Protein AF-A0A9E4KF82-F1 (afdb_monomer)

Sequence (142 aa):
MESSAFYGGSLGNGLKRLNPDSRLVSIRPGEGAEEVFDALVWLGDASAGDFEAFKSMGKFVIRGASRGEAGEIFEGPGSSGKPDVAPSGEGASTVATQGALGAWLAARTLRHLVDETDTVGSTAQARFDFSHGLIEAHANLS

Solvent-accessible surface area (backbone atoms only — not comparable to full-atom values): 8465 Å² total; per-residue (Å²): 138,85,84,77,76,80,79,87,47,77,63,55,58,49,51,39,70,76,41,71,86,61,86,80,82,86,75,63,90,78,68,56,61,62,80,77,46,75,62,45,83,43,66,75,85,63,60,72,62,52,54,52,50,28,29,74,71,62,26,47,37,36,38,41,42,63,31,14,49,26,29,24,37,29,35,21,56,54,56,85,71,69,61,77,66,71,74,89,29,88,62,72,50,38,71,67,35,51,50,51,49,53,51,51,53,50,54,51,51,48,47,51,74,70,62,73,67,73,56,94,58,35,39,35,41,36,40,38,28,62,88,76,72,45,75,50,76,47,76,48,83,112

Foldseek 3Di:
DDPPD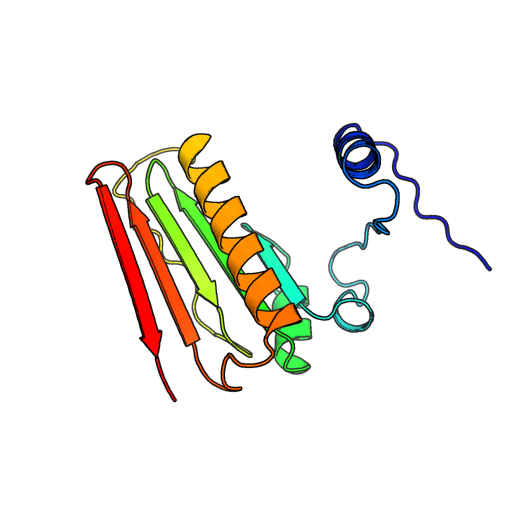DPPDPVVVVVCVVPVPDDDDDDPQPRPVLVPDQEAEAEPCRPPVVLVSCLVVQGKYKYKDDADQKIKIKIARNDPDDDPGDPPDDGHYDPVRVVVRVVVSVVVVVCCVPVVPPPRGKMKMWMDGPVVRDTDIDIDDD

Mean predicted aligned error: 9.2 Å

Secondary structure (DSSP, 8-state):
--------SHHHHHHHHH-TTS------TTS-HHHH-SEEEEESS--HHHHHHHHHTT-EEEEEEEETTEEEEEESTT---------SS-SSPPHHHHHHHHHHHHHHHHHHHHH--S-TT-EEEEEEETTTTEEEEEEE--

Structure (mmCIF, N/CA/C/O backbo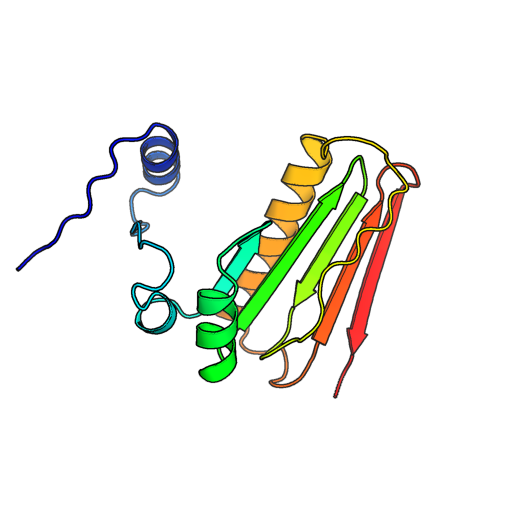ne):
data_AF-A0A9E4KF82-F1
#
_entry.id   AF-A0A9E4KF82-F1
#
loop_
_atom_site.group_PDB
_atom_site.id
_atom_site.type_symbol
_atom_site.label_atom_id
_atom_site.label_alt_id
_atom_site.label_comp_id
_atom_site.label_asym_id
_atom_site.label_entity_id
_atom_site.label_seq_id
_atom_site.pdbx_PDB_ins_code
_atom_site.Cartn_x
_atom_site.Cartn_y
_atom_site.Cartn_z
_atom_site.occupancy
_atom_site.B_iso_or_equiv
_atom_site.auth_seq_id
_atom_site.auth_comp_id
_atom_site.auth_asym_id
_atom_site.auth_atom_id
_atom_site.pdbx_PDB_model_num
ATOM 1 N N . MET A 1 1 ? -17.953 21.851 15.495 1.00 34.19 1 MET A N 1
ATOM 2 C CA . MET A 1 1 ? -16.682 22.439 15.028 1.00 34.19 1 MET A CA 1
ATOM 3 C C . MET A 1 1 ? -16.201 21.537 13.902 1.00 34.19 1 MET A C 1
ATOM 5 O O . MET A 1 1 ? -15.563 20.530 14.162 1.00 34.19 1 MET A O 1
ATOM 9 N N . GLU A 1 2 ? -16.665 21.793 12.680 1.00 33.16 2 GLU A N 1
ATOM 10 C CA . GLU A 1 2 ? -16.329 20.974 11.511 1.00 33.16 2 GLU A CA 1
ATOM 11 C C . GLU A 1 2 ? -15.096 21.579 10.843 1.00 33.16 2 GLU A C 1
ATOM 13 O O . GLU A 1 2 ? -15.171 22.633 10.217 1.00 33.16 2 GLU A O 1
ATOM 18 N N . SER A 1 3 ? -13.939 20.944 11.028 1.00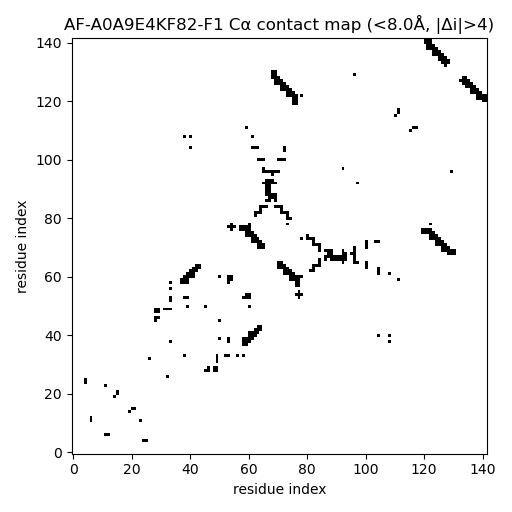 33.75 3 SER A N 1
ATOM 19 C CA . SER A 1 3 ? -12.750 21.249 10.235 1.00 33.75 3 SER A CA 1
ATOM 20 C C . SER A 1 3 ? -12.839 20.452 8.935 1.00 33.75 3 SER A C 1
ATOM 22 O O . SER A 1 3 ? -12.450 19.286 8.865 1.00 33.75 3 SER A O 1
ATOM 24 N N . SER A 1 4 ? -13.433 21.055 7.908 1.00 38.19 4 SER A N 1
ATOM 25 C CA . SER A 1 4 ? -13.408 20.528 6.547 1.00 38.19 4 SER A CA 1
ATOM 26 C C . SER A 1 4 ? -12.044 20.835 5.924 1.00 38.19 4 SER A C 1
ATOM 28 O O . SER A 1 4 ? -11.822 21.930 5.402 1.00 38.19 4 SER A O 1
ATOM 30 N N . ALA A 1 5 ? -11.117 19.878 5.982 1.00 44.62 5 ALA A N 1
ATOM 31 C CA . ALA A 1 5 ? -9.894 19.939 5.191 1.00 44.62 5 ALA A CA 1
ATOM 32 C C . ALA A 1 5 ? -10.262 19.901 3.694 1.00 44.62 5 ALA A C 1
ATOM 34 O O . ALA A 1 5 ? -10.854 18.944 3.194 1.00 44.62 5 ALA A O 1
ATOM 35 N N . PHE A 1 6 ? -9.956 20.999 3.009 1.00 42.19 6 PHE A N 1
ATOM 36 C CA . PHE A 1 6 ? -10.259 21.272 1.607 1.00 42.19 6 PHE A CA 1
ATOM 37 C C . PHE A 1 6 ? -9.543 20.285 0.665 1.00 42.19 6 PHE A C 1
ATOM 39 O O . PHE A 1 6 ? -8.314 20.215 0.652 1.00 42.19 6 PHE A O 1
ATOM 46 N N . TYR A 1 7 ? -10.292 19.598 -0.202 1.00 49.00 7 TYR A N 1
ATOM 47 C CA . TYR A 1 7 ? -9.741 18.948 -1.396 1.00 49.00 7 TYR A CA 1
ATOM 48 C C . TYR A 1 7 ? -9.676 19.956 -2.545 1.00 49.00 7 TYR A C 1
ATOM 50 O O . TYR A 1 7 ? -10.628 20.132 -3.296 1.00 49.00 7 TYR A O 1
ATOM 58 N N . GLY A 1 8 ? -8.539 20.634 -2.679 1.00 39.09 8 GLY A N 1
ATOM 59 C CA . GLY A 1 8 ? -8.271 21.581 -3.768 1.00 39.09 8 GLY A CA 1
ATOM 60 C C . GLY A 1 8 ? -7.439 21.014 -4.926 1.00 39.09 8 GLY A C 1
ATOM 61 O O . GLY A 1 8 ? -6.767 21.788 -5.596 1.00 39.09 8 GLY A O 1
ATOM 62 N N . GLY A 1 9 ? -7.409 19.690 -5.147 1.00 57.84 9 GLY A N 1
ATOM 63 C CA . GLY A 1 9 ? -6.541 19.047 -6.151 1.00 57.84 9 GLY A CA 1
ATOM 64 C C . GLY A 1 9 ? -7.265 18.062 -7.081 1.00 57.84 9 GLY A C 1
ATOM 65 O O . GLY A 1 9 ? -8.288 17.481 -6.717 1.00 57.84 9 GLY A O 1
ATOM 66 N N . SER A 1 10 ? -6.717 17.840 -8.285 1.00 67.62 10 SER A N 1
ATOM 67 C CA . SER A 1 10 ? -7.302 16.972 -9.329 1.00 67.62 10 SER A CA 1
ATOM 68 C C . SER A 1 10 ? -7.516 15.520 -8.878 1.00 67.62 10 SER A C 1
ATOM 70 O O . SER A 1 10 ? -8.493 14.889 -9.284 1.00 67.62 10 SER A O 1
ATOM 72 N N . LEU A 1 11 ? -6.642 15.010 -8.007 1.00 70.06 11 LEU A N 1
ATOM 73 C CA . LEU A 1 11 ? -6.631 13.612 -7.575 1.00 70.06 11 LEU A CA 1
ATOM 74 C C . LEU A 1 11 ? -7.750 13.300 -6.570 1.00 70.06 11 LEU A C 1
ATOM 76 O O . LEU A 1 11 ? -8.487 12.336 -6.753 1.00 70.06 11 LEU A O 1
ATOM 80 N N . GLY A 1 12 ? -7.963 14.165 -5.574 1.00 74.38 12 GLY A N 1
ATOM 81 C CA . GLY A 1 12 ? -9.065 14.003 -4.617 1.00 74.38 12 GLY A CA 1
ATOM 82 C C . GLY A 1 12 ? -10.445 14.137 -5.258 1.00 74.38 12 GLY A C 1
ATOM 83 O O . GLY A 1 12 ? -11.345 13.356 -4.956 1.00 74.38 12 GLY A O 1
ATOM 84 N N . ASN A 1 13 ? -10.587 15.050 -6.223 1.00 80.19 13 ASN A N 1
ATOM 85 C CA . ASN A 1 13 ? -11.801 15.157 -7.035 1.00 80.19 13 ASN A CA 1
ATOM 86 C C . ASN A 1 13 ? -12.032 13.898 -7.887 1.00 80.19 13 ASN A C 1
ATOM 88 O O . ASN A 1 13 ? -13.172 13.481 -8.077 1.00 80.19 13 ASN A O 1
ATOM 92 N N . GLY A 1 14 ? -10.962 13.275 -8.390 1.00 83.50 14 GLY A N 1
ATOM 93 C CA . GLY A 1 14 ? -11.029 11.984 -9.074 1.00 83.50 14 GLY A CA 1
ATOM 94 C C . GLY A 1 14 ? -11.542 10.868 -8.164 1.00 83.50 14 GLY A C 1
ATOM 95 O O . GLY A 1 14 ? -12.514 10.202 -8.513 1.00 83.50 14 GLY A O 1
ATOM 96 N N . LEU A 1 15 ? -10.947 10.718 -6.980 1.00 83.56 15 LEU A N 1
ATOM 97 C CA . LEU A 1 15 ? -11.325 9.690 -6.004 1.00 83.56 15 LEU A CA 1
ATOM 98 C C . LEU A 1 15 ? -12.769 9.853 -5.516 1.00 83.56 15 LEU A C 1
ATOM 100 O O . LEU A 1 15 ? -13.515 8.878 -5.477 1.00 83.56 15 LEU A O 1
ATOM 104 N N . LYS A 1 16 ? -13.207 11.086 -5.235 1.00 85.69 16 LYS A N 1
ATOM 105 C CA . LYS A 1 16 ? -14.596 11.360 -4.840 1.00 85.69 16 LYS A CA 1
ATOM 106 C C . LYS A 1 16 ? -15.617 11.066 -5.930 1.00 85.69 16 LYS A C 1
ATOM 108 O O . LYS A 1 16 ? -16.735 10.687 -5.607 1.00 85.69 16 LYS A O 1
ATOM 113 N N . ARG A 1 17 ? -15.260 11.212 -7.209 1.00 89.38 17 ARG A N 1
ATOM 114 C CA . ARG A 1 17 ? -16.140 10.782 -8.308 1.00 89.38 17 ARG A CA 1
ATOM 115 C C . ARG A 1 17 ? -16.249 9.262 -8.402 1.00 89.38 17 ARG A C 1
ATOM 117 O O . ARG A 1 17 ? -17.307 8.774 -8.773 1.00 89.38 17 ARG A O 1
ATOM 124 N N . LEU A 1 18 ? -15.175 8.536 -8.087 1.00 90.69 18 LEU A N 1
ATOM 125 C CA . LEU A 1 18 ? -15.169 7.070 -8.101 1.00 90.69 18 LEU A CA 1
ATOM 126 C C . LEU A 1 18 ? -15.966 6.480 -6.932 1.00 90.69 18 LEU A C 1
ATOM 128 O O . LEU A 1 18 ? -16.690 5.510 -7.126 1.00 90.69 18 LEU A O 1
ATOM 132 N N . ASN A 1 19 ? -15.849 7.065 -5.738 1.00 90.69 19 ASN A N 1
ATOM 133 C CA . ASN A 1 19 ? -16.605 6.654 -4.557 1.00 90.69 19 ASN A CA 1
ATOM 134 C C . ASN A 1 19 ? -17.041 7.888 -3.735 1.00 90.69 19 ASN A C 1
ATOM 136 O O . ASN A 1 19 ? -16.287 8.340 -2.862 1.00 90.69 19 ASN A O 1
ATOM 140 N N . PRO A 1 20 ? -18.240 8.445 -3.998 1.00 90.25 20 PRO A N 1
ATOM 141 C CA . PRO A 1 20 ? -18.742 9.640 -3.312 1.00 90.25 20 PRO A CA 1
ATOM 142 C C . PRO A 1 20 ? -18.878 9.479 -1.796 1.00 90.25 20 PRO A C 1
ATOM 144 O O . PRO A 1 20 ? -18.644 10.444 -1.057 1.00 90.25 20 PRO A O 1
ATOM 147 N N . ASP A 1 21 ? -19.173 8.258 -1.348 1.00 92.88 21 ASP A N 1
ATOM 148 C CA . ASP A 1 21 ? -19.425 7.916 0.053 1.00 92.88 21 ASP A CA 1
ATOM 149 C C . ASP A 1 21 ? -18.130 7.817 0.874 1.00 92.88 21 ASP A C 1
ATOM 151 O O . ASP A 1 21 ? -18.145 7.966 2.095 1.00 92.88 21 ASP A O 1
ATOM 155 N N . SER A 1 22 ? -16.979 7.631 0.217 1.00 88.12 22 SER A N 1
ATOM 156 C CA . SER A 1 22 ? -15.682 7.556 0.900 1.00 88.12 22 SER A CA 1
ATOM 157 C C . SER A 1 22 ? -15.339 8.865 1.612 1.00 88.12 22 SER A C 1
ATOM 159 O O . SER A 1 22 ? -15.401 9.938 1.018 1.00 88.12 22 SER A O 1
ATOM 161 N N . ARG A 1 23 ? -14.923 8.832 2.880 1.00 88.44 23 ARG A N 1
ATOM 162 C CA . ARG A 1 23 ? -14.369 10.025 3.535 1.00 88.44 23 ARG A CA 1
ATOM 163 C C . ARG A 1 23 ? -12.883 10.117 3.220 1.00 88.44 23 ARG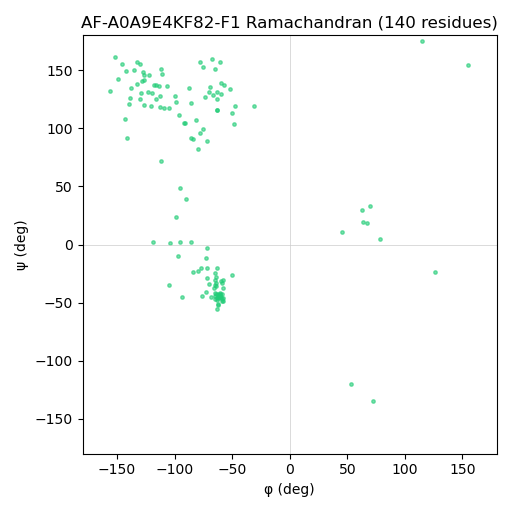 A C 1
ATOM 165 O O . ARG A 1 23 ? -12.123 9.215 3.543 1.00 88.44 23 ARG A O 1
ATOM 172 N N . LEU A 1 24 ? -12.476 11.229 2.621 1.00 85.62 24 LEU A N 1
ATOM 173 C CA . LEU A 1 24 ? -11.075 11.511 2.349 1.00 85.62 24 LEU A CA 1
ATOM 174 C C . LEU A 1 24 ? -10.603 12.602 3.322 1.00 85.62 24 LEU A C 1
ATOM 176 O O . LEU A 1 24 ? -11.335 13.564 3.567 1.00 85.62 24 LEU A O 1
ATOM 180 N N . VAL A 1 25 ? -9.413 12.441 3.901 1.00 84.12 25 VAL A N 1
ATOM 181 C CA . VAL A 1 25 ? -8.790 13.409 4.817 1.00 84.12 25 VAL A CA 1
ATOM 182 C C . VAL A 1 25 ? -7.312 13.521 4.458 1.00 84.12 25 VAL A C 1
ATOM 184 O O . VAL A 1 25 ? -6.649 12.511 4.244 1.00 84.12 25 VAL A O 1
ATOM 187 N N . SER A 1 26 ? -6.798 14.750 4.393 1.00 81.94 26 SER A N 1
ATOM 188 C CA . SER A 1 26 ? -5.362 15.009 4.281 1.00 81.94 26 SER A CA 1
ATOM 189 C C . SER A 1 26 ? -4.820 15.333 5.665 1.00 81.94 26 SER A C 1
ATOM 191 O O . SER A 1 26 ? -5.286 16.284 6.288 1.00 81.94 26 SER A O 1
ATOM 193 N N . ILE A 1 27 ? -3.833 14.569 6.116 1.00 79.62 27 ILE A N 1
ATOM 194 C CA . ILE A 1 27 ? -3.134 14.767 7.390 1.00 79.62 27 ILE A CA 1
ATOM 195 C C . ILE A 1 27 ? -1.672 15.055 7.055 1.00 79.62 27 ILE A C 1
ATOM 197 O O . ILE A 1 27 ? -1.129 14.436 6.134 1.00 79.62 27 ILE A O 1
ATOM 201 N N . ARG A 1 28 ? -1.041 16.032 7.715 1.00 81.44 28 ARG A N 1
ATOM 202 C CA . ARG A 1 28 ? 0.397 16.244 7.506 1.00 81.44 28 ARG A CA 1
ATOM 203 C C . ARG A 1 28 ? 1.186 15.157 8.249 1.00 81.44 28 ARG A C 1
ATOM 205 O O . ARG A 1 28 ? 0.703 14.653 9.259 1.00 81.44 28 ARG A O 1
ATOM 212 N N . PRO A 1 29 ? 2.395 14.802 7.786 1.00 79.75 29 PRO A N 1
ATOM 213 C CA . PRO A 1 29 ? 3.234 13.840 8.498 1.00 79.75 29 PRO A CA 1
ATOM 214 C C . PRO A 1 29 ? 3.413 14.224 9.974 1.00 79.75 29 PRO A C 1
ATOM 216 O O . PRO A 1 29 ? 3.692 15.389 10.269 1.00 79.75 29 PRO A O 1
ATOM 219 N N . GLY A 1 30 ? 3.252 13.262 10.885 1.00 77.94 30 GLY A N 1
ATOM 220 C CA . GLY A 1 30 ? 3.371 13.467 12.331 1.00 77.94 30 GLY A CA 1
ATOM 221 C C . GLY A 1 30 ? 2.166 14.114 13.029 1.00 77.94 30 GLY A C 1
ATOM 222 O O . GLY A 1 30 ? 2.248 14.375 14.226 1.00 77.94 30 GLY A O 1
ATOM 223 N N . GLU A 1 31 ? 1.050 14.375 12.340 1.00 85.62 31 GLU A N 1
ATOM 224 C CA . GLU A 1 31 ? -0.182 14.917 12.949 1.00 85.62 31 GLU A CA 1
ATOM 225 C C . GLU A 1 31 ? -1.148 13.814 13.444 1.00 85.62 31 GLU A C 1
ATOM 227 O O . GLU A 1 31 ? -2.363 13.939 13.292 1.00 85.62 31 GLU A O 1
ATOM 232 N N . GLY A 1 32 ? -0.629 12.730 14.032 1.00 84.19 32 GLY A N 1
ATOM 233 C CA . GLY A 1 32 ? -1.448 11.730 14.735 1.00 84.19 32 GLY A CA 1
ATOM 234 C C . GLY A 1 32 ? -2.346 10.874 13.832 1.00 84.19 32 GLY A C 1
ATOM 235 O O . GLY A 1 32 ? -3.458 10.512 14.217 1.00 84.19 32 GLY A O 1
ATOM 236 N N . ALA A 1 33 ? -1.915 10.568 12.604 1.00 85.75 33 ALA A N 1
ATOM 237 C CA . ALA A 1 33 ? -2.695 9.748 11.669 1.00 85.75 33 ALA A CA 1
ATOM 238 C C . ALA A 1 33 ? -3.029 8.355 12.242 1.00 85.75 33 ALA A C 1
ATOM 240 O O . ALA A 1 33 ? -4.085 7.784 11.954 1.00 85.75 33 ALA A O 1
ATOM 241 N N . GLU A 1 34 ? -2.150 7.837 13.092 1.00 86.75 34 GLU A N 1
ATOM 242 C CA . GLU A 1 34 ? -2.290 6.593 13.835 1.00 86.75 34 GLU A CA 1
ATOM 243 C C . GLU A 1 34 ? -3.453 6.603 14.828 1.00 86.75 34 GLU A C 1
ATOM 245 O O . GLU A 1 34 ? -3.934 5.535 15.184 1.00 86.75 34 GLU A O 1
ATOM 250 N N . GLU A 1 35 ? -3.968 7.758 15.254 1.00 87.31 35 GLU A N 1
ATOM 251 C CA . GLU A 1 35 ? -5.154 7.820 16.121 1.00 87.31 35 GLU A CA 1
ATOM 252 C C . GLU A 1 35 ? -6.456 7.643 15.328 1.00 87.31 35 GLU A C 1
ATOM 254 O O . GLU A 1 35 ? -7.478 7.239 15.881 1.00 87.31 35 GLU A O 1
ATOM 259 N N . VAL A 1 36 ? -6.422 7.923 14.022 1.00 87.56 36 VAL A N 1
ATOM 260 C CA . VAL A 1 36 ? -7.615 8.011 13.166 1.00 87.56 36 VAL A CA 1
ATOM 261 C C . VAL A 1 36 ? -7.779 6.793 12.259 1.00 87.56 36 VAL A C 1
ATOM 263 O O . VAL A 1 36 ? -8.909 6.400 11.981 1.00 87.56 36 VAL A O 1
ATOM 266 N N . PHE A 1 37 ? -6.681 6.206 11.777 1.00 89.25 37 PHE A N 1
ATOM 267 C CA . PHE A 1 37 ? -6.712 5.124 10.788 1.00 89.25 37 PHE A CA 1
ATOM 268 C C . PHE A 1 37 ? -6.266 3.780 11.366 1.00 89.25 37 PHE A C 1
ATOM 270 O O . PHE A 1 37 ? -5.377 3.723 12.212 1.00 89.25 37 PHE A O 1
ATOM 277 N N . ASP A 1 38 ? -6.842 2.685 10.874 1.00 87.69 38 ASP A N 1
ATOM 278 C CA . ASP A 1 38 ? -6.555 1.322 11.355 1.00 87.69 38 ASP A CA 1
ATOM 279 C C . ASP A 1 38 ? -5.308 0.696 10.716 1.00 87.69 38 ASP A C 1
ATOM 281 O O . ASP A 1 38 ? -4.669 -0.179 11.300 1.00 87.69 38 ASP A O 1
ATOM 285 N N . ALA A 1 39 ? -4.933 1.173 9.529 1.00 87.75 39 ALA A N 1
ATOM 286 C CA . ALA A 1 39 ? -3.837 0.631 8.740 1.00 87.75 39 ALA A CA 1
ATOM 287 C C . ALA A 1 39 ? -3.041 1.734 8.037 1.00 87.75 39 ALA A C 1
ATOM 289 O O . ALA A 1 39 ? -3.597 2.752 7.616 1.00 87.75 39 ALA A O 1
ATOM 290 N N . LEU A 1 40 ? -1.745 1.486 7.851 1.00 88.06 40 LEU A N 1
ATOM 291 C CA . LEU A 1 40 ? -0.847 2.333 7.075 1.00 88.06 40 LEU A CA 1
ATOM 292 C C . LEU A 1 40 ? -0.384 1.604 5.812 1.00 88.06 40 LEU A C 1
ATOM 294 O O . LEU A 1 40 ? 0.309 0.587 5.883 1.00 88.06 40 LEU A O 1
ATOM 298 N N . VAL A 1 41 ? -0.727 2.168 4.652 1.00 89.19 41 VAL A N 1
ATOM 299 C CA . VAL A 1 41 ? -0.158 1.772 3.358 1.00 89.19 41 VAL A CA 1
ATOM 300 C C . VAL A 1 41 ? 0.988 2.713 3.032 1.00 89.19 41 VAL A C 1
ATOM 302 O O . VAL A 1 41 ? 0.790 3.897 2.766 1.00 89.19 41 VAL A O 1
ATOM 305 N N . TRP A 1 42 ? 2.199 2.179 3.055 1.00 85.25 42 TRP A N 1
ATOM 306 C CA . TRP A 1 42 ? 3.421 2.946 2.904 1.00 85.25 42 TRP A CA 1
ATOM 307 C C . TRP A 1 42 ? 4.028 2.737 1.519 1.00 85.25 42 TRP A C 1
ATOM 309 O O . TRP A 1 42 ? 4.483 1.644 1.173 1.00 85.25 42 TRP A O 1
ATOM 319 N N . LEU A 1 43 ? 4.109 3.822 0.751 1.00 78.31 43 LEU A N 1
ATOM 320 C CA . LEU A 1 43 ? 4.731 3.873 -0.569 1.00 78.31 43 LEU A CA 1
ATOM 321 C C . LEU A 1 43 ? 5.879 4.889 -0.559 1.00 78.31 43 LEU A C 1
ATOM 323 O O . LEU A 1 43 ? 5.647 6.076 -0.344 1.00 78.31 43 LEU A O 1
ATOM 327 N N . GLY A 1 44 ? 7.109 4.441 -0.823 1.00 67.94 44 GLY A N 1
ATOM 328 C CA . GLY A 1 44 ? 8.269 5.335 -0.959 1.00 67.94 44 GLY A CA 1
ATOM 329 C C . GLY A 1 44 ? 8.768 5.940 0.361 1.00 67.94 44 GLY A C 1
ATOM 330 O O . GLY A 1 44 ? 8.920 5.224 1.350 1.00 67.94 44 GLY A O 1
ATOM 331 N N . ASP A 1 45 ? 9.045 7.247 0.364 1.00 53.12 45 ASP A N 1
ATOM 332 C CA . ASP A 1 45 ? 9.698 7.979 1.464 1.00 53.12 45 ASP A CA 1
ATOM 333 C C . ASP A 1 45 ? 8.693 8.652 2.420 1.00 53.12 45 ASP A C 1
ATOM 335 O O . ASP A 1 45 ? 8.814 9.839 2.733 1.00 53.12 45 ASP A O 1
ATOM 339 N N . ALA A 1 46 ? 7.666 7.934 2.888 1.00 57.81 46 ALA A N 1
ATOM 340 C CA . ALA A 1 46 ? 6.860 8.463 3.993 1.00 57.81 46 ALA A CA 1
ATOM 341 C C . ALA A 1 46 ? 7.740 8.689 5.245 1.00 57.81 46 ALA A C 1
ATOM 343 O O . ALA A 1 46 ? 8.838 8.134 5.376 1.00 57.81 46 ALA A O 1
ATOM 344 N N . SER A 1 47 ? 7.305 9.572 6.149 1.00 64.19 47 SER A N 1
ATOM 345 C CA . SER A 1 47 ? 8.137 9.968 7.286 1.00 64.19 47 SER A CA 1
ATOM 346 C C . SER A 1 47 ? 8.344 8.780 8.224 1.00 64.19 47 SER A C 1
ATOM 348 O O . SER A 1 47 ? 7.377 8.140 8.636 1.00 64.19 47 SER A O 1
ATOM 350 N N . ALA A 1 48 ? 9.599 8.470 8.580 1.00 73.62 48 ALA A N 1
ATOM 351 C CA . ALA A 1 48 ? 9.923 7.375 9.5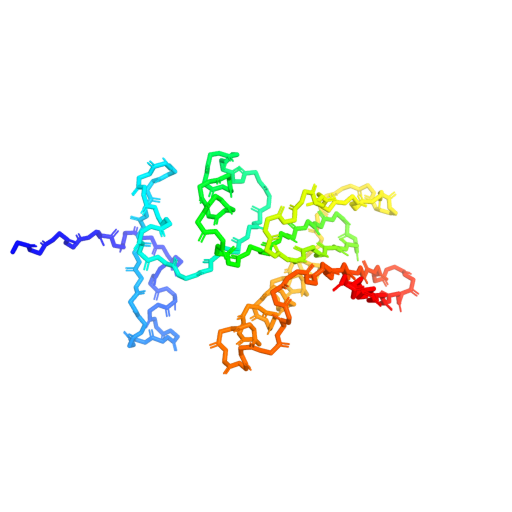06 1.00 73.62 48 ALA A CA 1
ATOM 352 C C . ALA A 1 48 ? 9.103 7.435 10.814 1.00 73.62 48 ALA A C 1
ATOM 354 O O . ALA A 1 48 ? 8.841 6.395 11.409 1.00 73.62 48 ALA A O 1
ATOM 355 N N . GLY A 1 49 ? 8.654 8.633 11.213 1.00 79.62 49 GLY A N 1
ATOM 356 C CA . GLY A 1 49 ? 7.810 8.860 12.384 1.00 79.62 49 GLY A CA 1
ATOM 357 C C . GLY A 1 49 ? 6.435 8.196 12.302 1.00 79.62 49 GLY A C 1
ATOM 358 O O . GLY A 1 49 ? 6.068 7.492 13.236 1.00 79.62 49 GLY A O 1
ATOM 359 N N . ASP A 1 50 ? 5.709 8.339 11.187 1.00 81.56 50 ASP A N 1
ATOM 360 C CA . ASP A 1 50 ? 4.365 7.749 11.052 1.00 81.56 50 ASP A CA 1
ATOM 361 C C . ASP A 1 50 ? 4.436 6.212 11.083 1.00 81.56 50 ASP A C 1
ATOM 363 O O . ASP A 1 50 ? 3.581 5.540 11.655 1.00 81.56 50 ASP A O 1
ATOM 367 N N . PHE A 1 51 ? 5.505 5.635 10.526 1.00 81.94 51 PHE A N 1
ATOM 368 C CA . PHE A 1 51 ? 5.737 4.192 10.593 1.00 81.94 51 PHE A CA 1
ATOM 369 C C . PHE A 1 51 ? 5.918 3.711 12.028 1.00 81.94 51 PHE A C 1
ATOM 371 O O . PHE A 1 51 ? 5.248 2.766 12.444 1.00 81.94 51 PHE A O 1
ATOM 378 N N . GLU A 1 52 ? 6.822 4.348 12.776 1.00 84.06 52 GLU A N 1
ATOM 379 C CA . GLU A 1 52 ? 7.082 3.967 14.163 1.00 84.06 52 GLU A CA 1
ATOM 380 C C . GLU A 1 52 ? 5.847 4.193 15.043 1.00 84.06 52 GLU A C 1
ATOM 382 O O . GLU A 1 52 ? 5.582 3.382 15.928 1.00 84.06 52 GLU A O 1
ATOM 387 N N . ALA A 1 53 ? 5.036 5.217 14.760 1.00 86.38 53 ALA A N 1
ATOM 388 C CA . ALA A 1 53 ? 3.788 5.471 15.472 1.00 86.38 53 ALA A CA 1
ATOM 389 C C . ALA A 1 53 ? 2.777 4.327 15.278 1.00 86.38 53 ALA A C 1
ATOM 391 O O . ALA A 1 53 ? 2.385 3.690 16.260 1.00 86.38 53 ALA A O 1
ATOM 392 N N . PHE A 1 54 ? 2.442 3.969 14.029 1.00 87.25 54 PHE A N 1
ATOM 393 C CA . PHE A 1 54 ? 1.538 2.844 13.736 1.00 87.25 54 PHE A CA 1
ATOM 394 C C . PHE A 1 54 ? 2.066 1.522 14.305 1.00 87.25 54 PHE A C 1
ATOM 396 O O . PHE A 1 54 ? 1.316 0.758 14.916 1.00 87.25 54 PHE A O 1
ATOM 403 N N . LYS A 1 55 ? 3.372 1.275 14.163 1.00 81.44 55 LYS A N 1
ATOM 404 C CA . LYS A 1 55 ? 4.045 0.107 14.735 1.00 81.44 55 LYS A CA 1
ATOM 405 C C . LYS A 1 55 ? 3.927 0.057 16.260 1.00 81.44 55 LYS A C 1
ATOM 407 O O . LYS A 1 55 ? 3.627 -1.006 16.797 1.00 81.44 55 LYS A O 1
ATOM 412 N N . SER A 1 56 ? 4.148 1.172 16.955 1.00 84.94 56 SER A N 1
ATOM 413 C CA . SER A 1 56 ? 4.089 1.235 18.423 1.00 84.94 56 SER A CA 1
ATOM 414 C C . SER A 1 56 ? 2.688 0.952 18.971 1.00 84.94 56 SER A C 1
ATOM 416 O O . SER A 1 56 ? 2.549 0.399 20.059 1.00 84.94 56 SER A O 1
ATOM 418 N N . MET A 1 57 ? 1.658 1.260 18.181 1.00 85.56 57 MET A N 1
ATOM 419 C CA . MET A 1 57 ? 0.258 0.976 18.491 1.00 85.56 57 MET A CA 1
ATOM 420 C C . MET A 1 57 ? -0.191 -0.431 18.074 1.00 85.56 57 MET A C 1
ATOM 422 O O . MET A 1 57 ? -1.364 -0.761 18.229 1.00 85.56 57 MET A O 1
ATOM 426 N N . GLY A 1 58 ? 0.704 -1.260 17.523 1.00 81.94 58 GLY A N 1
ATOM 427 C CA . GLY A 1 58 ? 0.359 -2.596 17.033 1.00 81.94 58 GLY A CA 1
ATOM 428 C C . GLY A 1 58 ? -0.561 -2.590 15.809 1.00 81.94 58 GLY A C 1
ATOM 429 O O . GLY A 1 58 ? -1.195 -3.604 15.524 1.00 81.94 58 GLY A O 1
ATOM 430 N N . LYS A 1 59 ? -0.651 -1.464 15.091 1.00 84.75 59 LYS A N 1
ATOM 431 C CA . LYS A 1 59 ? -1.486 -1.336 13.895 1.00 84.75 59 LYS A CA 1
ATOM 432 C C . LYS A 1 59 ? -0.825 -1.980 12.687 1.00 84.75 59 LYS A C 1
ATOM 434 O O . LYS A 1 59 ? 0.399 -2.132 12.617 1.00 84.75 59 LYS A O 1
ATOM 439 N N . PHE A 1 60 ? -1.649 -2.346 11.713 1.00 84.75 60 PHE A N 1
ATOM 440 C CA . PHE A 1 60 ? -1.164 -2.959 10.490 1.00 84.75 60 PHE A CA 1
ATOM 441 C C . PHE A 1 60 ? -0.402 -1.957 9.637 1.00 84.75 60 PHE A C 1
ATOM 443 O O . PHE A 1 60 ? -0.868 -0.849 9.356 1.00 84.75 60 PHE A O 1
ATOM 450 N N . VAL A 1 61 ? 0.774 -2.384 9.193 1.00 85.62 61 VAL A N 1
ATOM 451 C CA . VAL A 1 61 ? 1.596 -1.630 8.262 1.00 85.62 61 VAL A CA 1
ATOM 452 C C . VAL A 1 61 ? 1.980 -2.541 7.113 1.00 85.62 61 VAL A C 1
ATOM 454 O O . VAL A 1 61 ? 2.493 -3.643 7.318 1.00 85.62 61 VAL A O 1
ATOM 457 N N . ILE A 1 62 ? 1.776 -2.038 5.902 1.00 85.81 62 ILE A N 1
ATOM 458 C CA . ILE A 1 62 ? 2.276 -2.651 4.680 1.00 85.81 62 ILE A CA 1
ATOM 459 C C . ILE A 1 62 ? 3.137 -1.647 3.924 1.00 85.81 62 ILE A C 1
ATOM 461 O O . ILE A 1 62 ? 2.755 -0.494 3.726 1.00 85.81 62 ILE A O 1
ATOM 465 N N . ARG A 1 63 ? 4.325 -2.082 3.513 1.00 86.06 63 ARG A N 1
ATOM 466 C CA . ARG A 1 63 ? 5.306 -1.283 2.782 1.00 86.06 63 ARG A CA 1
ATOM 467 C C . ARG A 1 63 ? 5.475 -1.838 1.388 1.00 86.06 63 ARG A C 1
ATOM 469 O O . ARG A 1 63 ? 5.611 -3.043 1.230 1.00 86.06 63 ARG A O 1
ATOM 476 N N . GLY A 1 64 ? 5.522 -0.958 0.400 1.00 86.88 64 GLY A N 1
ATOM 477 C CA . GLY A 1 64 ? 5.815 -1.314 -0.979 1.00 86.88 64 GLY A CA 1
ATOM 478 C C . GLY A 1 64 ? 6.957 -0.487 -1.551 1.00 86.88 64 GLY A C 1
ATOM 479 O O . GLY A 1 64 ? 7.041 0.721 -1.315 1.00 86.88 64 GLY A O 1
ATOM 480 N N . ALA A 1 65 ? 7.802 -1.125 -2.351 1.00 86.62 65 ALA A N 1
ATOM 481 C CA . ALA A 1 65 ? 8.744 -0.447 -3.230 1.00 86.62 65 ALA A CA 1
ATOM 482 C C . ALA A 1 65 ? 8.696 -1.057 -4.631 1.00 86.62 65 ALA A C 1
ATOM 484 O O . ALA A 1 65 ? 8.276 -2.194 -4.832 1.00 86.62 65 ALA A O 1
ATOM 485 N N . SER A 1 66 ? 9.121 -0.280 -5.620 1.00 87.31 66 SER A N 1
ATOM 486 C CA . SER A 1 66 ? 9.290 -0.755 -6.990 1.00 87.31 66 SER A CA 1
ATOM 487 C C . SER A 1 66 ? 10.464 -0.060 -7.653 1.00 87.31 66 SER A C 1
ATOM 489 O O . SER A 1 66 ? 10.833 1.051 -7.267 1.00 87.31 66 SER A O 1
ATOM 491 N N . ARG A 1 67 ? 11.037 -0.721 -8.657 1.00 86.00 67 ARG A N 1
ATOM 492 C CA . ARG A 1 67 ? 12.089 -0.182 -9.514 1.00 86.00 67 ARG A CA 1
ATOM 493 C C . ARG A 1 67 ? 12.079 -0.916 -10.852 1.00 86.00 67 ARG A C 1
ATOM 495 O O . ARG A 1 67 ? 12.038 -2.143 -10.875 1.00 86.00 67 ARG A O 1
ATOM 502 N N . GLY A 1 68 ? 12.112 -0.176 -11.962 1.00 87.25 68 GLY A N 1
ATOM 503 C CA . GLY A 1 68 ? 11.989 -0.759 -13.301 1.00 87.25 68 GLY A CA 1
ATOM 504 C C . GLY A 1 68 ? 10.738 -1.638 -13.431 1.00 87.25 68 GLY A C 1
ATOM 505 O O . GLY A 1 68 ? 9.616 -1.164 -13.230 1.00 87.25 68 GLY A O 1
ATOM 506 N N . GLU A 1 69 ? 10.937 -2.918 -13.741 1.00 89.12 69 GLU A N 1
ATOM 507 C CA . GLU A 1 69 ? 9.890 -3.939 -13.915 1.00 89.12 69 GLU A CA 1
ATOM 508 C C . GLU A 1 69 ? 9.621 -4.788 -12.660 1.00 89.12 69 GLU A C 1
ATOM 510 O O . GLU A 1 69 ? 8.765 -5.673 -12.683 1.00 89.12 69 GLU A O 1
ATOM 515 N N . ALA A 1 70 ? 10.314 -4.497 -11.556 1.00 87.88 70 ALA A N 1
ATOM 516 C CA . ALA A 1 70 ? 10.219 -5.250 -10.315 1.00 87.88 70 ALA A CA 1
ATOM 517 C C . ALA A 1 70 ? 9.554 -4.449 -9.192 1.00 87.88 70 ALA A C 1
ATOM 519 O O . ALA A 1 70 ? 9.660 -3.219 -9.104 1.00 87.88 70 ALA A O 1
ATOM 520 N N . GLY A 1 71 ? 8.901 -5.165 -8.287 1.00 87.44 71 GLY A N 1
ATOM 521 C CA . GLY A 1 71 ? 8.343 -4.601 -7.072 1.00 87.44 71 GLY A CA 1
ATOM 522 C C . GLY A 1 71 ? 8.281 -5.612 -5.947 1.00 87.44 71 GLY A C 1
ATOM 523 O O . GLY A 1 71 ? 8.377 -6.821 -6.144 1.00 87.44 71 GLY A O 1
ATOM 524 N N . GLU A 1 72 ? 8.154 -5.085 -4.744 1.00 86.69 72 GLU A N 1
ATOM 525 C CA . GLU A 1 72 ? 8.146 -5.877 -3.532 1.00 86.69 72 GLU A CA 1
ATOM 526 C C . GLU A 1 72 ? 7.275 -5.215 -2.479 1.00 86.69 72 GLU A C 1
ATOM 528 O O . GLU A 1 72 ? 7.258 -3.987 -2.340 1.00 86.69 72 GLU A O 1
ATOM 533 N N . ILE A 1 73 ? 6.562 -6.051 -1.736 1.00 86.38 73 ILE A N 1
ATOM 534 C CA . ILE A 1 73 ? 5.780 -5.664 -0.576 1.00 86.38 73 ILE A CA 1
ATOM 535 C C . ILE A 1 73 ? 6.246 -6.433 0.656 1.00 86.38 73 ILE A C 1
ATOM 537 O O . ILE A 1 73 ? 6.620 -7.602 0.578 1.00 86.38 73 ILE A O 1
ATOM 541 N N . PHE A 1 74 ? 6.174 -5.761 1.796 1.00 83.81 74 PHE A N 1
ATOM 542 C CA . PHE A 1 74 ? 6.402 -6.318 3.119 1.00 83.81 74 PHE A CA 1
ATOM 543 C C . PHE A 1 74 ? 5.244 -5.917 4.026 1.00 83.81 74 PHE A C 1
ATOM 545 O O . PHE A 1 74 ? 4.957 -4.727 4.167 1.00 83.81 74 PHE A O 1
ATOM 552 N N . GLU A 1 75 ? 4.597 -6.888 4.657 1.00 77.25 75 GLU A N 1
ATOM 553 C CA . GLU A 1 75 ? 3.496 -6.677 5.598 1.00 77.25 75 GLU A CA 1
ATOM 554 C C . GLU A 1 75 ? 3.755 -7.390 6.922 1.00 77.25 75 GLU A C 1
ATOM 556 O O . GLU A 1 75 ? 4.393 -8.442 6.963 1.00 77.25 75 GLU A O 1
ATOM 561 N N . GLY A 1 76 ? 3.256 -6.811 8.012 1.00 66.56 76 GLY A N 1
ATOM 562 C CA . GLY A 1 76 ? 3.230 -7.460 9.320 1.00 66.56 76 GLY A CA 1
ATOM 563 C C . GLY A 1 76 ? 3.195 -6.462 10.481 1.00 66.56 76 GLY A C 1
ATOM 564 O O . GLY A 1 76 ? 3.668 -5.328 10.339 1.00 66.56 76 GLY A O 1
ATOM 565 N N . PRO A 1 77 ? 2.667 -6.863 11.651 1.00 59.28 77 PRO A N 1
ATOM 566 C CA . PRO A 1 77 ? 2.633 -6.012 12.834 1.00 59.28 77 PRO A CA 1
ATOM 567 C C . PRO A 1 77 ? 4.059 -5.685 13.285 1.00 59.28 77 PRO A C 1
ATOM 569 O O . PRO A 1 77 ? 4.849 -6.558 13.637 1.00 59.28 77 PRO A O 1
ATOM 572 N N . GLY A 1 78 ? 4.417 -4.405 13.214 1.00 54.91 78 GLY A N 1
ATOM 573 C CA . GLY A 1 78 ? 5.742 -3.916 13.584 1.00 54.91 78 GLY A CA 1
ATOM 574 C C . GLY A 1 78 ? 6.918 -4.427 12.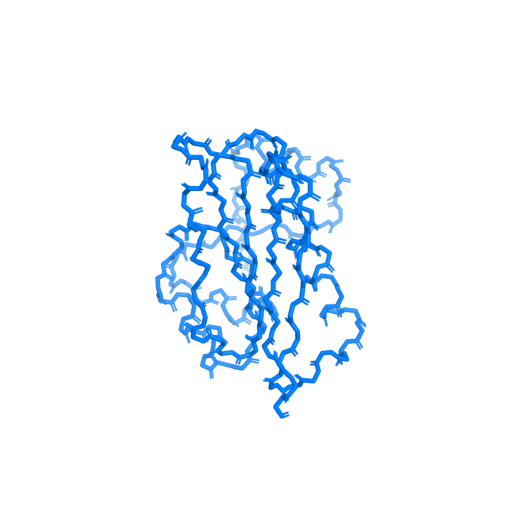743 1.00 54.91 78 GLY A C 1
ATOM 575 O O . GLY A 1 78 ? 8.068 -4.320 13.185 1.00 54.91 78 GLY A O 1
ATOM 576 N N . SER A 1 79 ? 6.655 -4.927 11.532 1.00 52.34 79 SER A N 1
ATOM 577 C CA . SER A 1 79 ? 7.664 -5.452 10.603 1.00 52.34 79 SER A CA 1
ATOM 578 C C . SER A 1 79 ? 8.836 -4.478 10.411 1.00 52.34 79 SER A C 1
ATOM 580 O O . SER A 1 79 ? 8.688 -3.426 9.798 1.00 52.34 79 SER A O 1
ATOM 582 N N . SER A 1 80 ? 10.033 -4.848 10.875 1.00 54.16 80 SER A N 1
ATOM 583 C CA . SER A 1 80 ? 11.302 -4.172 10.548 1.00 54.16 80 SER A CA 1
ATOM 584 C C . SER A 1 80 ? 11.765 -4.424 9.106 1.00 54.16 80 SER A C 1
ATOM 586 O O . SER A 1 80 ? 12.783 -3.869 8.691 1.00 54.16 80 SER A O 1
ATOM 588 N N . GLY A 1 81 ? 11.027 -5.244 8.348 1.00 60.69 81 GLY A N 1
ATOM 589 C CA . GLY A 1 81 ? 11.282 -5.505 6.940 1.00 60.69 81 GLY A CA 1
ATOM 590 C C . GLY A 1 81 ? 11.206 -4.217 6.126 1.00 60.69 81 GLY A C 1
ATOM 591 O O . GLY A 1 81 ? 10.253 -3.435 6.227 1.00 60.69 81 GLY A O 1
ATOM 592 N N . LYS A 1 82 ? 12.239 -3.984 5.323 1.00 67.00 82 LYS A N 1
ATOM 593 C CA . LYS A 1 82 ? 12.264 -2.934 4.312 1.00 67.00 82 LYS A CA 1
ATOM 594 C C . LYS A 1 82 ? 12.274 -3.635 2.956 1.00 67.00 82 LYS A C 1
ATOM 596 O O . LYS A 1 82 ? 13.152 -4.475 2.774 1.00 67.00 82 LYS A O 1
ATOM 601 N N . PRO A 1 83 ? 11.359 -3.284 2.032 1.00 66.31 83 PRO A N 1
ATOM 602 C CA . PRO A 1 83 ? 11.475 -3.700 0.644 1.00 66.31 83 PRO A CA 1
ATOM 603 C C . PRO A 1 83 ? 12.892 -3.435 0.126 1.00 66.31 83 PRO A C 1
ATOM 605 O O . PRO A 1 83 ? 13.358 -2.291 0.137 1.00 66.31 83 PRO A O 1
ATOM 608 N N . ASP A 1 84 ? 13.570 -4.497 -0.281 1.00 69.81 84 ASP A N 1
ATOM 609 C CA . ASP A 1 84 ? 14.876 -4.501 -0.916 1.00 69.81 84 ASP A CA 1
ATOM 610 C C . ASP A 1 84 ? 14.695 -4.946 -2.368 1.00 69.81 84 ASP A C 1
ATOM 612 O O . ASP A 1 84 ? 15.029 -6.058 -2.786 1.00 69.81 84 ASP A O 1
ATOM 616 N N . VAL A 1 85 ? 14.108 -4.046 -3.161 1.00 64.38 85 VAL A N 1
ATOM 617 C CA . VAL A 1 85 ? 13.959 -4.259 -4.600 1.00 64.38 85 VAL A CA 1
ATOM 618 C C . VAL A 1 85 ? 15.338 -4.122 -5.238 1.00 64.38 85 VAL A C 1
ATOM 620 O O . VAL A 1 85 ? 15.760 -3.034 -5.648 1.00 64.38 85 VAL A O 1
ATOM 623 N N . ALA A 1 86 ? 16.051 -5.247 -5.301 1.00 54.69 86 ALA A N 1
ATOM 624 C CA . ALA A 1 86 ? 17.316 -5.347 -6.002 1.00 54.69 86 ALA A CA 1
ATOM 625 C C . ALA A 1 86 ? 17.117 -5.013 -7.497 1.00 54.69 86 ALA A C 1
ATOM 627 O O . ALA A 1 86 ? 16.127 -5.427 -8.109 1.00 54.69 86 ALA A O 1
ATOM 628 N N . PRO A 1 87 ? 18.047 -4.256 -8.097 1.00 45.91 87 PRO A N 1
ATOM 629 C CA . PRO A 1 87 ? 17.875 -3.625 -9.395 1.00 45.91 87 PRO A CA 1
ATOM 630 C C . PRO A 1 87 ? 18.111 -4.635 -10.524 1.00 45.91 87 PRO A C 1
ATOM 632 O O . PRO A 1 87 ? 19.186 -4.660 -11.112 1.00 45.91 87 PRO A O 1
ATOM 635 N N . SER A 1 88 ? 17.120 -5.454 -10.875 1.00 48.16 88 SER A N 1
ATOM 636 C CA . SER A 1 88 ? 17.108 -6.044 -12.224 1.00 48.16 88 SER A CA 1
ATOM 637 C C . 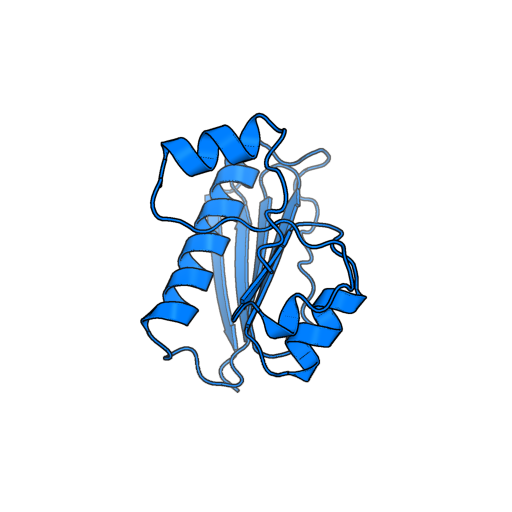SER A 1 88 ? 16.744 -4.998 -13.292 1.00 48.16 88 SER A C 1
ATOM 639 O O . SER A 1 88 ? 16.988 -5.221 -14.473 1.00 48.16 88 SER A O 1
ATOM 641 N N . GLY A 1 89 ? 16.261 -3.813 -12.884 1.00 52.19 89 GLY A N 1
ATOM 642 C CA . GLY A 1 89 ? 16.081 -2.642 -13.743 1.00 52.19 89 GLY A CA 1
ATOM 643 C C . GLY A 1 89 ? 16.772 -1.393 -13.189 1.00 52.19 89 GLY A C 1
ATOM 644 O O . GLY A 1 89 ? 16.450 -0.905 -12.101 1.00 52.19 89 GLY A O 1
ATOM 645 N N . GLU A 1 90 ? 17.711 -0.824 -13.944 1.00 56.81 90 GLU A N 1
ATOM 646 C CA . GLU A 1 90 ? 18.074 0.583 -13.768 1.00 56.81 90 GLU A CA 1
ATOM 647 C C . GLU A 1 90 ? 16.904 1.465 -14.239 1.00 56.81 90 GLU A C 1
ATOM 649 O O . GLU A 1 90 ? 16.312 1.211 -15.284 1.00 56.81 90 GLU A O 1
ATOM 654 N N . GLY A 1 91 ? 16.556 2.505 -13.472 1.00 70.69 91 GLY A N 1
ATOM 655 C CA . GLY A 1 91 ? 15.527 3.480 -13.858 1.00 70.69 91 GLY A CA 1
ATOM 656 C C . GLY A 1 91 ? 14.273 3.503 -12.979 1.00 70.69 91 GLY A C 1
ATOM 657 O O . GLY A 1 91 ? 14.122 2.737 -12.026 1.00 70.69 91 GLY A O 1
ATOM 658 N N . ALA A 1 92 ? 13.390 4.457 -13.283 1.00 79.50 92 ALA A N 1
ATOM 659 C CA . ALA A 1 92 ? 12.111 4.629 -12.602 1.00 79.50 92 ALA A CA 1
ATOM 660 C C . ALA A 1 92 ? 11.183 3.428 -12.852 1.00 79.50 92 ALA A C 1
ATOM 662 O O . ALA A 1 92 ? 11.254 2.786 -13.899 1.00 79.50 92 ALA A O 1
ATOM 663 N N . SER A 1 93 ? 10.299 3.131 -11.898 1.00 85.62 93 SER A N 1
ATOM 664 C CA . SER A 1 93 ? 9.277 2.093 -12.063 1.00 85.62 93 SER A CA 1
ATOM 665 C C . SER A 1 93 ? 8.404 2.361 -13.285 1.00 85.62 93 SER A C 1
ATOM 667 O O . SER A 1 93 ? 7.960 3.492 -13.497 1.00 85.62 93 SER A O 1
ATOM 669 N N . THR A 1 94 ? 8.108 1.320 -14.063 1.00 88.38 94 THR A N 1
ATOM 670 C CA . THR A 1 94 ? 7.138 1.445 -15.156 1.00 88.38 94 THR A CA 1
ATOM 671 C C . THR A 1 94 ? 5.728 1.679 -14.605 1.00 88.38 94 THR A C 1
ATOM 673 O O . THR A 1 94 ? 5.422 1.337 -13.459 1.00 88.38 94 THR A O 1
ATOM 676 N N . VAL A 1 95 ? 4.830 2.214 -15.438 1.00 89.00 95 VAL A N 1
ATOM 677 C CA . VAL A 1 95 ? 3.408 2.375 -15.081 1.00 89.00 95 VAL A CA 1
ATOM 678 C C . VAL A 1 95 ? 2.769 1.028 -14.721 1.00 89.00 95 VAL A C 1
ATOM 680 O O . VAL A 1 95 ? 1.983 0.956 -13.779 1.00 89.00 95 VAL A O 1
ATOM 683 N N . ALA A 1 96 ? 3.138 -0.049 -15.421 1.00 87.56 96 ALA A N 1
ATOM 684 C CA . ALA A 1 96 ? 2.650 -1.394 -15.127 1.00 87.56 96 ALA A CA 1
ATOM 685 C C . ALA A 1 96 ? 3.119 -1.871 -13.744 1.00 87.56 96 ALA A C 1
ATOM 687 O O . ALA A 1 96 ? 2.315 -2.361 -12.953 1.00 87.56 96 ALA A O 1
ATOM 688 N N . THR A 1 97 ? 4.393 -1.644 -13.416 1.00 89.44 97 THR A N 1
ATOM 689 C CA . THR A 1 97 ? 4.980 -1.959 -12.106 1.00 89.44 97 THR A CA 1
ATOM 690 C C . THR A 1 97 ? 4.287 -1.193 -10.980 1.00 89.44 97 THR A C 1
ATOM 692 O O . THR A 1 97 ? 3.933 -1.780 -9.960 1.00 89.44 97 THR A O 1
ATOM 695 N N . GLN A 1 98 ? 4.038 0.107 -11.165 1.00 88.88 98 GLN A N 1
ATOM 696 C CA . GLN A 1 98 ? 3.322 0.928 -10.184 1.00 88.88 98 GLN A CA 1
ATOM 697 C C . GLN A 1 98 ? 1.870 0.472 -10.002 1.00 88.88 98 GLN A C 1
ATOM 699 O O . GLN A 1 98 ? 1.391 0.389 -8.872 1.00 88.88 98 GLN A O 1
ATOM 704 N N . GLY A 1 99 ? 1.183 0.141 -11.100 1.00 90.50 99 GLY A N 1
ATOM 705 C CA . GLY A 1 99 ? -0.182 -0.379 -11.067 1.00 90.50 99 GLY A CA 1
ATOM 706 C C . GLY A 1 99 ? -0.279 -1.712 -10.327 1.00 90.50 99 GLY A C 1
ATOM 707 O O . GLY A 1 99 ? -1.142 -1.872 -9.465 1.00 90.50 99 GLY A O 1
ATOM 708 N N . ALA A 1 100 ? 0.638 -2.640 -10.604 1.00 89.81 100 ALA A N 1
ATOM 709 C CA . ALA A 1 100 ? 0.706 -3.928 -9.922 1.00 89.81 100 ALA A CA 1
ATOM 710 C C . ALA A 1 100 ? 0.999 -3.777 -8.425 1.00 89.81 100 ALA A C 1
ATOM 712 O O . ALA A 1 100 ? 0.287 -4.355 -7.603 1.00 89.81 100 ALA A O 1
ATOM 713 N N . LEU A 1 101 ? 1.982 -2.942 -8.066 1.00 89.44 101 LEU A N 1
ATOM 714 C CA . LEU A 1 101 ? 2.308 -2.651 -6.671 1.00 89.44 101 LEU A CA 1
ATOM 715 C C . LEU A 1 101 ? 1.099 -2.069 -5.927 1.00 89.44 101 LEU A C 1
ATOM 717 O O . LEU A 1 101 ? 0.744 -2.554 -4.856 1.00 89.44 101 LEU A O 1
ATOM 721 N N . GLY A 1 102 ? 0.437 -1.061 -6.504 1.00 90.25 102 GLY A N 1
ATOM 722 C CA . GLY A 1 102 ? -0.750 -0.447 -5.908 1.00 90.25 102 GLY A CA 1
ATOM 723 C C . GLY A 1 102 ? -1.901 -1.439 -5.721 1.00 90.25 102 GLY A C 1
ATOM 724 O O . GLY A 1 102 ? -2.526 -1.460 -4.662 1.00 90.25 102 GLY A O 1
ATOM 725 N N . ALA A 1 103 ? -2.148 -2.299 -6.714 1.00 90.69 103 ALA A N 1
ATOM 726 C CA . ALA A 1 103 ? -3.182 -3.328 -6.640 1.00 90.69 103 ALA A CA 1
ATOM 727 C C . ALA A 1 103 ? -2.894 -4.362 -5.541 1.00 90.69 103 ALA A C 1
ATOM 729 O O . ALA A 1 103 ? -3.795 -4.723 -4.787 1.00 90.69 103 ALA A O 1
ATOM 730 N N . TRP A 1 104 ? -1.644 -4.811 -5.417 1.00 88.81 104 TRP A N 1
ATOM 731 C CA . TRP A 1 104 ? -1.238 -5.746 -4.369 1.00 88.81 104 TRP A CA 1
ATOM 732 C C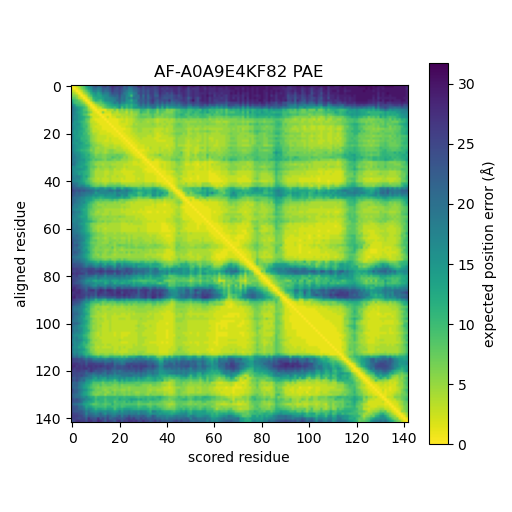 . TRP A 1 104 ? -1.352 -5.148 -2.973 1.00 88.81 104 TRP A C 1
ATOM 734 O O . TRP A 1 104 ? -1.924 -5.789 -2.095 1.00 88.81 104 TRP A O 1
ATOM 744 N N . LEU A 1 105 ? -0.865 -3.920 -2.775 1.00 88.81 105 LEU A N 1
ATOM 745 C CA . LEU A 1 105 ? -0.990 -3.225 -1.496 1.00 88.81 105 LEU A CA 1
ATOM 746 C C . LEU A 1 105 ? -2.457 -3.092 -1.086 1.00 88.81 105 LEU A C 1
ATOM 748 O O . LEU A 1 105 ? -2.816 -3.470 0.023 1.00 88.81 105 LEU A O 1
ATOM 752 N N . ALA A 1 106 ? -3.317 -2.635 -2.000 1.00 89.56 106 ALA A N 1
ATOM 753 C CA . ALA A 1 106 ? -4.744 -2.502 -1.731 1.00 89.56 106 ALA A CA 1
ATOM 754 C C . ALA A 1 106 ? -5.402 -3.850 -1.400 1.00 89.56 106 ALA A C 1
ATOM 756 O O . ALA A 1 106 ? -6.140 -3.941 -0.423 1.00 89.56 106 ALA A O 1
ATOM 757 N N . ALA A 1 107 ? -5.119 -4.904 -2.174 1.00 87.88 107 ALA A N 1
ATOM 758 C CA . ALA A 1 107 ? -5.681 -6.233 -1.941 1.00 87.88 107 ALA A CA 1
ATOM 759 C C . ALA A 1 107 ? -5.282 -6.795 -0.569 1.00 87.88 107 ALA A C 1
ATOM 761 O O . ALA A 1 107 ? -6.120 -7.347 0.143 1.00 87.88 107 ALA A O 1
ATOM 762 N N . ARG A 1 108 ? -4.018 -6.617 -0.178 1.00 85.69 108 ARG A N 1
ATOM 763 C CA . ARG A 1 108 ? -3.505 -7.055 1.122 1.00 85.69 108 ARG A CA 1
ATOM 764 C C . ARG A 1 108 ? -4.082 -6.258 2.284 1.00 85.69 108 ARG A C 1
ATOM 766 O O . ARG A 1 108 ? -4.549 -6.851 3.249 1.00 85.69 108 ARG A O 1
ATOM 773 N N . THR A 1 109 ? -4.145 -4.933 2.167 1.00 86.88 109 THR A N 1
ATOM 774 C CA . THR A 1 109 ? -4.795 -4.091 3.180 1.00 86.88 109 THR A CA 1
ATOM 775 C C . THR A 1 109 ? -6.270 -4.444 3.339 1.00 86.88 109 THR A C 1
ATOM 777 O O . THR A 1 109 ? -6.741 -4.568 4.463 1.00 86.88 109 THR A O 1
ATOM 780 N N . LEU A 1 110 ? -6.999 -4.654 2.239 1.00 87.62 110 LEU A N 1
ATOM 781 C CA . LEU A 1 110 ? -8.402 -5.069 2.297 1.00 87.62 110 LEU A CA 1
ATOM 782 C C . LEU A 1 110 ? -8.564 -6.422 2.983 1.00 87.62 110 LEU A C 1
ATOM 784 O O . LEU A 1 110 ? -9.441 -6.562 3.827 1.00 87.62 110 LEU A O 1
ATOM 788 N N . ARG A 1 111 ? -7.706 -7.395 2.663 1.00 83.81 111 ARG A N 1
ATOM 789 C CA . ARG A 1 111 ? -7.712 -8.698 3.330 1.00 83.81 111 ARG A CA 1
ATOM 790 C C . ARG A 1 111 ? -7.504 -8.557 4.837 1.00 83.81 111 ARG A C 1
ATOM 792 O O . ARG A 1 111 ? -8.267 -9.140 5.597 1.00 83.81 111 ARG A O 1
ATOM 799 N N . HIS A 1 112 ? -6.534 -7.746 5.261 1.00 82.69 112 HIS A N 1
ATOM 800 C CA . HIS A 1 112 ? -6.304 -7.482 6.680 1.00 82.69 112 HIS A CA 1
ATOM 801 C C . HIS A 1 112 ? -7.538 -6.868 7.364 1.00 82.69 112 HIS A C 1
ATOM 803 O O . HIS A 1 112 ? -7.940 -7.328 8.428 1.00 82.69 112 HIS A O 1
ATOM 809 N N . LEU A 1 113 ? -8.158 -5.859 6.740 1.00 84.50 113 LEU A N 1
ATOM 810 C CA . LEU A 1 113 ? -9.305 -5.141 7.305 1.00 84.50 113 LEU A CA 1
ATOM 811 C C . LEU A 1 113 ? -10.606 -5.959 7.328 1.00 84.50 113 LEU A C 1
ATOM 813 O O . LEU A 1 113 ? -11.467 -5.687 8.158 1.00 84.50 113 LEU A O 1
ATOM 817 N N . VAL A 1 114 ? -10.788 -6.899 6.395 1.00 84.94 114 VAL A N 1
ATOM 818 C CA . VAL A 1 114 ? -12.032 -7.678 6.258 1.00 84.94 114 VAL A CA 1
ATOM 819 C C . VAL A 1 114 ? -11.968 -9.003 7.008 1.00 84.94 114 VAL A C 1
ATOM 821 O O . VAL A 1 114 ? -12.938 -9.363 7.669 1.00 84.94 114 VAL A O 1
ATOM 824 N N . ASP A 1 115 ? -10.863 -9.740 6.885 1.00 71.69 115 ASP A N 1
ATOM 825 C CA . ASP A 1 115 ? -10.822 -11.131 7.335 1.00 71.69 115 ASP A CA 1
ATOM 826 C C . ASP A 1 115 ? -10.225 -11.308 8.741 1.00 71.69 115 ASP A C 1
ATOM 828 O O . ASP A 1 115 ? -10.281 -12.428 9.238 1.00 71.69 115 ASP A O 1
ATOM 832 N N . GLU A 1 116 ? -9.618 -10.279 9.360 1.00 61.94 116 GLU A N 1
ATOM 833 C CA . GLU A 1 116 ? -8.918 -10.311 10.674 1.00 61.94 116 GLU A CA 1
ATOM 834 C C . GLU A 1 116 ? -7.957 -11.517 10.893 1.00 61.94 116 GLU A C 1
ATOM 836 O O . GLU A 1 116 ? -7.477 -11.754 12.001 1.00 61.94 116 GLU A O 1
ATOM 841 N N . THR A 1 117 ? -7.654 -12.308 9.856 1.00 53.41 117 THR A N 1
ATOM 842 C CA . THR A 1 117 ? -7.072 -13.663 9.978 1.00 53.41 117 THR A CA 1
ATOM 843 C C . THR A 1 117 ? -5.589 -13.731 9.657 1.00 53.41 117 THR A C 1
ATOM 845 O O . THR A 1 117 ? -4.996 -14.805 9.772 1.00 53.41 117 THR A O 1
ATOM 848 N N . ASP A 1 118 ? -4.949 -12.610 9.330 1.00 50.75 118 ASP A N 1
ATOM 849 C CA . ASP A 1 118 ? -3.492 -12.565 9.378 1.00 50.75 118 ASP A CA 1
ATOM 850 C C . ASP A 1 118 ? -3.081 -12.484 10.849 1.00 50.75 118 ASP A C 1
ATOM 852 O O . ASP A 1 118 ? -3.164 -11.443 11.503 1.00 50.75 118 ASP A O 1
ATOM 856 N N . THR A 1 119 ? -2.708 -13.654 11.369 1.00 44.50 119 THR A N 1
ATOM 857 C CA . THR A 1 119 ? -2.120 -13.893 12.686 1.00 44.50 119 THR A CA 1
ATOM 858 C C . THR A 1 119 ? -1.293 -12.702 13.143 1.00 44.50 119 THR A C 1
ATOM 860 O O . THR A 1 119 ? -0.298 -12.346 12.514 1.00 44.50 119 THR A O 1
ATOM 863 N N . VAL A 1 120 ? -1.686 -12.107 14.267 1.00 42.28 120 VAL A N 1
ATOM 864 C CA . VAL A 1 120 ? -0.856 -11.160 15.014 1.00 42.28 120 VAL A CA 1
ATOM 865 C C . VAL A 1 120 ? 0.538 -11.786 15.185 1.00 42.28 120 VAL A C 1
ATOM 867 O O . VAL A 1 120 ? 0.698 -12.719 15.963 1.00 42.28 120 VAL A O 1
ATOM 870 N N . GLY A 1 121 ? 1.522 -11.324 14.406 1.00 47.34 121 GLY A N 1
ATOM 871 C CA . GLY A 1 121 ? 2.902 -11.830 14.394 1.00 47.34 121 GLY A CA 1
ATOM 872 C C . GLY A 1 121 ? 3.442 -12.250 13.020 1.00 47.34 121 GLY A C 1
ATOM 873 O O . GLY A 1 121 ? 4.653 -12.195 12.812 1.00 47.34 121 GLY A O 1
ATOM 874 N N . SER A 1 122 ? 2.589 -12.592 12.046 1.00 52.31 122 SER A N 1
ATOM 875 C CA . SER A 1 122 ? 3.073 -13.052 10.738 1.00 52.31 122 SER A CA 1
ATOM 876 C C . SER A 1 122 ? 3.631 -11.901 9.906 1.00 52.31 122 SER A C 1
ATOM 878 O O . SER A 1 122 ? 2.953 -10.897 9.676 1.00 52.31 122 SER A O 1
ATOM 880 N N . THR A 1 123 ? 4.863 -12.070 9.426 1.00 60.62 123 THR A N 1
ATOM 881 C CA . THR A 1 123 ? 5.447 -11.190 8.409 1.00 60.62 123 THR A CA 1
ATOM 882 C C . THR A 1 123 ? 5.330 -11.870 7.054 1.00 60.62 123 THR A C 1
ATOM 884 O O . THR A 1 123 ? 5.715 -13.032 6.903 1.00 60.62 123 THR A O 1
ATOM 887 N N . ALA A 1 124 ? 4.776 -11.170 6.068 1.00 66.75 124 ALA A N 1
ATOM 888 C CA . ALA A 1 124 ? 4.717 -11.658 4.698 1.00 66.75 124 ALA A CA 1
ATOM 889 C C . ALA A 1 124 ? 5.531 -10.744 3.782 1.00 66.75 124 ALA A C 1
ATOM 891 O O . ALA A 1 124 ? 5.478 -9.518 3.877 1.00 66.75 124 ALA A O 1
ATOM 892 N N . GLN A 1 125 ? 6.291 -11.366 2.891 1.00 76.56 125 GLN A N 1
ATOM 893 C CA . GLN A 1 125 ? 7.056 -10.710 1.843 1.00 76.56 125 GLN A CA 1
ATOM 894 C C . GLN A 1 125 ? 6.543 -11.242 0.516 1.00 76.56 125 GLN A C 1
ATOM 896 O O . GLN A 1 125 ? 6.434 -12.453 0.336 1.00 76.56 125 GLN A O 1
ATOM 901 N N . ALA A 1 126 ? 6.227 -10.365 -0.425 1.00 80.81 126 ALA A N 1
ATOM 902 C CA . ALA A 1 126 ? 5.935 -10.792 -1.785 1.00 80.81 126 ALA A CA 1
ATOM 903 C C . ALA A 1 126 ? 6.699 -9.931 -2.775 1.00 80.81 126 ALA A C 1
ATOM 905 O O . ALA A 1 126 ? 6.764 -8.713 -2.629 1.00 80.81 126 ALA A O 1
ATOM 906 N N . ARG A 1 127 ? 7.252 -10.575 -3.797 1.00 85.31 127 ARG A N 1
ATOM 907 C CA . ARG A 1 127 ? 8.073 -9.962 -4.833 1.00 85.31 127 ARG A CA 1
ATOM 908 C C . ARG A 1 127 ? 7.515 -10.317 -6.202 1.00 85.31 127 ARG A C 1
ATOM 910 O O . ARG A 1 127 ? 7.011 -11.415 -6.418 1.00 85.31 127 ARG A O 1
ATOM 917 N N . PHE A 1 128 ? 7.628 -9.391 -7.139 1.00 86.31 128 PHE A N 1
ATOM 918 C CA . PHE A 1 128 ? 7.388 -9.650 -8.549 1.00 86.31 128 PHE A CA 1
ATOM 919 C C . PHE A 1 128 ? 8.486 -9.025 -9.406 1.00 86.31 128 PHE A C 1
ATOM 921 O O . PHE A 1 128 ? 9.072 -8.005 -9.038 1.00 86.31 128 PHE A O 1
ATOM 928 N N . ASP A 1 129 ? 8.756 -9.638 -10.553 1.00 88.19 129 ASP A N 1
ATOM 929 C CA . ASP A 1 129 ? 9.635 -9.106 -11.594 1.00 88.19 129 ASP A CA 1
ATOM 930 C C . ASP A 1 129 ? 9.070 -9.472 -12.971 1.00 88.19 129 ASP A C 1
ATOM 932 O O . ASP A 1 129 ? 9.101 -10.632 -13.394 1.00 88.19 129 ASP A O 1
ATOM 936 N N . PHE A 1 130 ? 8.533 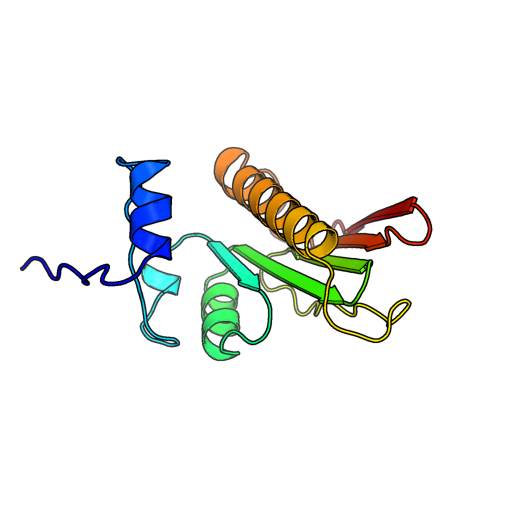-8.475 -13.676 1.00 86.00 130 PHE A N 1
ATOM 937 C CA . PHE A 1 130 ? 7.899 -8.690 -14.975 1.00 86.00 130 PHE A CA 1
ATOM 938 C C . PHE A 1 130 ? 8.886 -8.997 -16.099 1.00 86.00 130 PHE A C 1
ATOM 940 O O . PHE A 1 130 ? 8.483 -9.656 -17.057 1.00 86.00 130 PHE A O 1
ATOM 947 N N . SER A 1 131 ? 10.166 -8.646 -15.949 1.00 84.94 131 SER A N 1
ATOM 948 C CA . SER A 1 131 ? 11.188 -8.937 -16.965 1.00 84.94 131 SER A CA 1
ATOM 949 C C . SER A 1 131 ? 11.428 -10.440 -17.141 1.00 84.94 131 SER A C 1
ATOM 951 O O . SER A 1 131 ? 11.806 -10.902 -18.217 1.00 84.94 131 SER A O 1
ATOM 953 N N . HIS A 1 132 ? 11.131 -11.217 -16.095 1.00 82.44 132 HIS A N 1
ATOM 954 C CA . HIS A 1 132 ? 11.288 -12.670 -16.059 1.00 82.44 132 HIS A CA 1
ATOM 955 C C . HIS A 1 132 ? 9.963 -13.416 -15.825 1.00 82.44 132 HIS A C 1
ATOM 957 O O . HIS A 1 132 ? 9.964 -14.641 -15.715 1.00 82.44 132 HIS A O 1
ATOM 963 N N . GLY A 1 133 ? 8.833 -12.704 -15.726 1.00 83.44 133 GLY A N 1
ATOM 964 C CA . GLY A 1 133 ? 7.538 -13.295 -15.366 1.00 83.44 133 GLY A CA 1
ATOM 965 C C . GLY A 1 133 ? 7.510 -13.908 -13.958 1.00 83.44 133 GLY A C 1
ATOM 966 O O . GLY A 1 133 ? 6.790 -14.879 -13.726 1.00 83.44 133 GLY A O 1
ATOM 967 N N . LEU A 1 134 ? 8.308 -13.375 -13.031 1.00 84.81 134 LEU A N 1
ATOM 968 C CA . LEU A 1 134 ? 8.475 -13.893 -11.675 1.00 84.81 134 LEU A CA 1
ATOM 969 C C . LEU A 1 134 ? 7.427 -13.310 -10.719 1.00 84.81 134 LEU A C 1
ATOM 971 O O . LEU A 1 134 ? 7.214 -12.097 -10.687 1.00 84.81 134 LEU A O 1
ATOM 975 N N . ILE A 1 135 ? 6.830 -14.175 -9.896 1.00 85.75 135 ILE A N 1
ATOM 976 C CA . ILE A 1 135 ? 5.968 -13.822 -8.761 1.00 85.75 135 ILE A CA 1
ATOM 977 C C . ILE A 1 135 ? 6.311 -14.767 -7.604 1.00 85.75 135 ILE A C 1
ATOM 979 O O . ILE A 1 135 ? 6.164 -15.981 -7.734 1.00 85.75 135 ILE A O 1
ATOM 983 N N . GLU A 1 136 ? 6.734 -14.216 -6.471 1.00 84.06 136 GLU A N 1
ATOM 984 C CA . GLU A 1 136 ? 7.128 -14.950 -5.266 1.00 84.06 136 GLU A CA 1
ATOM 985 C C . GLU A 1 136 ? 6.378 -14.406 -4.047 1.00 84.06 136 GLU A C 1
ATOM 987 O O . GLU A 1 136 ? 6.185 -13.197 -3.906 1.00 84.06 136 GLU A O 1
ATOM 992 N N . ALA A 1 137 ? 5.951 -15.294 -3.149 1.00 79.19 137 ALA A N 1
ATOM 993 C CA . ALA A 1 137 ? 5.331 -14.924 -1.882 1.00 79.19 137 ALA A CA 1
ATOM 994 C C . ALA A 1 137 ? 5.856 -15.826 -0.761 1.00 79.19 137 ALA A C 1
ATOM 996 O O . ALA A 1 137 ? 5.768 -17.052 -0.838 1.00 79.19 137 ALA A O 1
ATOM 997 N N . HIS A 1 138 ? 6.372 -15.203 0.290 1.00 71.75 138 HIS A N 1
ATOM 998 C CA . HIS A 1 138 ? 6.898 -15.836 1.487 1.00 71.75 138 HIS A CA 1
ATOM 999 C C . HIS A 1 138 ? 6.036 -15.420 2.678 1.00 71.75 138 HIS A C 1
ATOM 1001 O O . HIS A 1 138 ? 5.847 -14.231 2.931 1.00 71.75 138 HIS A O 1
ATOM 1007 N N . ALA A 1 139 ? 5.518 -16.398 3.415 1.00 65.56 139 ALA A N 1
ATOM 1008 C CA . ALA A 1 139 ? 4.871 -16.171 4.699 1.00 65.56 139 ALA A CA 1
ATOM 1009 C C . ALA A 1 139 ? 5.781 -16.725 5.797 1.00 65.56 139 ALA A C 1
ATOM 1011 O O . ALA A 1 139 ? 6.046 -17.927 5.826 1.00 65.56 139 ALA A O 1
ATOM 1012 N N . ASN A 1 140 ? 6.254 -15.861 6.693 1.00 56.94 140 ASN A N 1
ATOM 1013 C CA . ASN A 1 140 ? 6.898 -16.290 7.926 1.00 56.94 140 ASN A CA 1
ATOM 1014 C C . ASN A 1 140 ? 5.822 -16.398 9.004 1.00 56.94 140 ASN A C 1
ATOM 1016 O O . ASN A 1 140 ? 5.330 -15.390 9.517 1.00 56.94 140 ASN A O 1
ATOM 1020 N N . LEU A 1 141 ? 5.446 -17.637 9.311 1.00 50.84 141 LEU A N 1
ATOM 1021 C CA . LEU A 1 141 ? 4.571 -17.963 10.431 1.00 50.84 141 LEU A CA 1
ATOM 1022 C C . LEU A 1 141 ? 5.440 -18.001 11.698 1.00 50.84 141 LEU A C 1
ATOM 1024 O O . LEU A 1 141 ? 6.275 -18.895 11.836 1.00 50.84 141 LEU A O 1
ATOM 1028 N N . SER A 1 142 ? 5.296 -16.989 12.558 1.00 50.31 142 SER A N 1
ATOM 1029 C CA . SER A 1 142 ? 5.925 -16.911 13.886 1.00 50.31 142 SER A CA 1
ATOM 1030 C C . SER A 1 142 ? 5.065 -17.573 14.952 1.00 50.31 142 SER A C 1
ATOM 1032 O O . SER A 1 142 ? 3.847 -17.283 14.930 1.00 50.31 142 SER A O 1
#

Radius of gyration: 16.27 Å; Cα contacts (8 Å, |Δi|>4): 227; chains: 1; bounding box: 38×40×36 Å

pLDDT: mean 75.64, std 15.66, range [33.16, 92.88]

Nearest PDB structures (foldseek):
  1zkm-assembly2_D  TM=6.912E-01  e=3.940E-04  Escherichia coli
  1zud-assembly3_1  TM=6.841E-01  e=5.457E-04  Escherichia coli K-12
  6h78-assembly7_M  TM=6.710E-01  e=7.082E-04  Homo sapiens
  5ff5-assembly1_A  TM=5.908E-01  e=5.700E-03  Pantoea agglomerans
  5ff5-assembly1_B  TM=5.072E-01  e=1.246E-02  Pantoea agglomerans